Protein AF-A0A5N6T456-F1 (afdb_monomer)

pLDDT: mean 86.31, std 8.43, range [56.38, 96.56]

Mean predicted aligned error: 7.59 Å

Foldseek 3Di:
DVLLVLLVCVVVVQFAQPHPPPCPLAVLLVLLCVCVVCVVVVQQPDDPPPVQPLSPNHQPNLSSLQSCVVRVNHHDYPPCSVVSSVPHDHDDQADRDNCSPCVVVNQQSVQVVAADDPPGRDPDDLLVVLLSDDQQSQLVVDPVSGRQDDPVNSVCVVVVHDDDRD

Structure (mmCIF, N/CA/C/O backbone):
data_AF-A0A5N6T456-F1
#
_entry.id   AF-A0A5N6T456-F1
#
loop_
_atom_site.group_PDB
_atom_site.id
_atom_site.type_symbol
_atom_site.label_atom_id
_atom_site.label_alt_id
_atom_site.label_comp_id
_atom_site.label_asym_id
_atom_site.label_entity_id
_atom_site.label_seq_id
_atom_site.pdbx_PDB_ins_code
_atom_site.Cartn_x
_atom_site.Cartn_y
_atom_site.Cartn_z
_atom_site.occupancy
_atom_site.B_iso_or_equiv
_atom_site.auth_seq_id
_atom_site.auth_comp_id
_atom_site.auth_asym_id
_atom_site.auth_atom_id
_atom_site.pdbx_PDB_model_num
ATOM 1 N N . MET A 1 1 ? 2.691 2.772 -0.175 1.00 83.94 1 MET A N 1
ATOM 2 C CA . MET A 1 1 ? 3.353 1.554 0.349 1.00 83.94 1 MET A CA 1
ATOM 3 C C . MET A 1 1 ? 3.903 0.645 -0.752 1.00 83.94 1 MET A C 1
ATOM 5 O O . MET A 1 1 ? 5.105 0.432 -0.762 1.00 83.94 1 MET A O 1
ATOM 9 N N . PHE A 1 2 ? 3.089 0.112 -1.676 1.00 92.00 2 PHE A N 1
ATOM 10 C CA . PHE A 1 2 ? 3.574 -0.874 -2.662 1.00 92.00 2 PHE A CA 1
ATOM 11 C C . PHE A 1 2 ? 4.666 -0.334 -3.605 1.00 92.00 2 PHE A C 1
ATOM 13 O O . PHE A 1 2 ? 5.715 -0.951 -3.741 1.00 92.00 2 PHE A O 1
ATOM 20 N N . LEU A 1 3 ? 4.493 0.874 -4.154 1.00 92.44 3 LEU A N 1
ATOM 21 C CA . LEU A 1 3 ? 5.528 1.539 -4.964 1.00 92.44 3 LEU A CA 1
ATOM 22 C C . LEU A 1 3 ? 6.856 1.740 -4.209 1.00 92.44 3 LEU A C 1
ATOM 24 O O . LEU A 1 3 ? 7.930 1.638 -4.791 1.00 92.44 3 LEU A O 1
ATOM 28 N N . THR A 1 4 ? 6.797 1.978 -2.897 1.00 93.12 4 THR A N 1
ATOM 29 C CA . THR A 1 4 ? 7.982 2.067 -2.028 1.00 93.12 4 THR A CA 1
ATOM 30 C C . THR A 1 4 ? 8.684 0.722 -1.890 1.00 93.12 4 THR A C 1
ATOM 32 O O . THR A 1 4 ? 9.908 0.675 -1.855 1.00 93.12 4 THR A O 1
ATOM 35 N N . MET A 1 5 ? 7.928 -0.377 -1.842 1.00 94.12 5 MET A N 1
ATOM 36 C CA . MET A 1 5 ? 8.495 -1.724 -1.861 1.00 94.12 5 MET A CA 1
ATOM 37 C C . MET A 1 5 ? 9.204 -1.993 -3.197 1.00 94.12 5 MET A C 1
ATOM 39 O O . MET A 1 5 ? 10.352 -2.425 -3.177 1.00 94.12 5 MET A O 1
ATOM 43 N N . LEU A 1 6 ? 8.595 -1.634 -4.335 1.00 95.44 6 LEU A N 1
ATOM 44 C CA . LEU A 1 6 ? 9.244 -1.747 -5.651 1.00 95.44 6 LEU A CA 1
ATOM 45 C C . LEU A 1 6 ? 10.534 -0.917 -5.729 1.00 95.44 6 LEU A C 1
ATOM 47 O O . LEU A 1 6 ? 11.567 -1.444 -6.128 1.00 95.44 6 LEU A O 1
ATOM 51 N N . ALA A 1 7 ? 10.516 0.334 -5.261 1.00 94.88 7 ALA A N 1
ATOM 52 C CA . ALA A 1 7 ? 11.718 1.168 -5.173 1.00 94.88 7 ALA A CA 1
ATOM 53 C C . ALA A 1 7 ? 12.802 0.556 -4.263 1.00 94.88 7 ALA A C 1
ATOM 55 O O . ALA A 1 7 ? 14.000 0.673 -4.527 1.00 94.88 7 ALA A O 1
ATOM 56 N N . LYS A 1 8 ? 12.404 -0.138 -3.188 1.00 94.94 8 LYS A N 1
ATOM 57 C CA . LYS A 1 8 ? 13.353 -0.830 -2.313 1.00 94.94 8 LYS A CA 1
ATOM 58 C C . LYS A 1 8 ? 14.000 -2.019 -3.022 1.00 94.94 8 LYS A C 1
ATOM 60 O O . LYS A 1 8 ? 15.222 -2.144 -2.965 1.00 94.94 8 LYS A O 1
ATOM 65 N N . LEU A 1 9 ? 13.212 -2.841 -3.713 1.00 95.00 9 LEU A N 1
ATOM 66 C CA . LEU A 1 9 ? 13.730 -3.949 -4.521 1.00 95.00 9 LEU A CA 1
ATOM 67 C C . LEU A 1 9 ? 14.645 -3.446 -5.645 1.00 95.00 9 LEU A C 1
ATOM 69 O O . LEU A 1 9 ? 15.708 -4.019 -5.864 1.00 95.00 9 LEU A O 1
ATOM 73 N N . GLU A 1 10 ? 14.281 -2.340 -6.299 1.00 95.06 10 GLU A N 1
ATOM 74 C CA . GLU A 1 10 ? 15.114 -1.651 -7.293 1.00 95.06 10 GLU A CA 1
ATOM 75 C C . GLU A 1 10 ? 16.486 -1.296 -6.707 1.00 95.06 10 GLU A C 1
ATOM 77 O O . GLU A 1 10 ? 17.511 -1.643 -7.291 1.00 95.06 10 GLU A O 1
ATOM 82 N N . SER A 1 11 ? 16.518 -0.688 -5.514 1.00 94.19 11 SER A N 1
ATOM 83 C CA . SER A 1 11 ? 17.771 -0.313 -4.834 1.00 94.19 11 SER A CA 1
ATOM 84 C C . SER A 1 11 ? 18.661 -1.509 -4.478 1.00 94.19 11 SER A C 1
ATOM 86 O O . SER A 1 11 ? 19.859 -1.353 -4.260 1.00 94.19 11 SER A O 1
ATOM 88 N N . GLN A 1 12 ? 18.072 -2.702 -4.397 1.00 93.69 12 GLN A N 1
ATOM 89 C CA . GLN A 1 12 ? 18.746 -3.950 -4.055 1.00 93.69 12 GLN A CA 1
ATOM 90 C C . GLN A 1 12 ? 19.102 -4.784 -5.294 1.00 93.69 12 GLN A C 1
ATOM 92 O O . GLN A 1 12 ? 19.668 -5.863 -5.144 1.00 93.69 12 GLN A O 1
ATOM 97 N N . GLY A 1 13 ? 18.775 -4.315 -6.505 1.00 93.88 13 GLY A N 1
ATOM 98 C CA . GLY A 1 13 ? 18.969 -5.089 -7.735 1.00 93.88 13 GLY A CA 1
ATOM 99 C C . GLY A 1 13 ? 18.056 -6.316 -7.835 1.00 93.88 13 GLY A C 1
ATOM 100 O O . GLY A 1 13 ? 18.376 -7.257 -8.551 1.00 93.88 13 GLY A O 1
ATOM 101 N N . LEU A 1 14 ? 16.931 -6.318 -7.113 1.00 95.25 14 LEU A N 1
ATOM 102 C CA . LEU A 1 14 ? 15.991 -7.441 -7.025 1.00 95.25 14 LEU A CA 1
ATOM 103 C C . LEU A 1 14 ? 14.793 -7.302 -7.977 1.00 95.25 14 LEU A C 1
ATOM 105 O O . LEU A 1 14 ? 13.857 -8.096 -7.903 1.00 95.25 14 LEU A O 1
ATOM 109 N N . LEU A 1 15 ? 14.787 -6.302 -8.861 1.00 94.81 15 LEU A N 1
ATOM 110 C CA . LEU A 1 15 ? 13.805 -6.197 -9.941 1.00 94.81 15 LEU A CA 1
ATOM 111 C C . LEU A 1 15 ? 14.401 -6.741 -11.238 1.00 94.81 15 LEU A C 1
ATOM 113 O O . LEU A 1 15 ? 15.426 -6.253 -11.710 1.00 94.81 15 LEU A O 1
ATOM 117 N N . GLY A 1 16 ? 13.733 -7.727 -11.824 1.00 91.25 16 GLY A N 1
ATOM 118 C CA . GLY A 1 16 ? 14.119 -8.327 -13.094 1.00 91.25 16 GLY A CA 1
ATOM 119 C C . GLY A 1 16 ? 13.435 -9.676 -13.314 1.00 91.25 16 GLY A C 1
ATOM 120 O O . GLY A 1 16 ? 12.848 -10.218 -12.371 1.00 91.25 16 GLY A O 1
ATOM 121 N N . PRO A 1 17 ? 13.515 -10.233 -14.534 1.00 86.69 17 PRO A N 1
ATOM 122 C CA . PRO A 1 17 ? 12.943 -11.542 -14.853 1.00 86.69 17 PRO A CA 1
ATOM 123 C C . PRO A 1 17 ? 13.593 -12.679 -14.050 1.00 86.69 17 PRO A C 1
ATOM 125 O O . PRO A 1 17 ? 12.911 -13.629 -13.678 1.00 86.69 17 PRO A O 1
ATOM 128 N N . ASP A 1 18 ? 14.877 -12.536 -13.711 1.00 85.75 18 ASP A N 1
ATOM 129 C CA . ASP A 1 18 ? 15.658 -13.524 -12.954 1.00 85.75 18 ASP A CA 1
ATOM 130 C C . ASP A 1 18 ? 15.702 -13.229 -11.442 1.00 85.75 18 ASP A C 1
ATOM 132 O O . ASP A 1 18 ? 16.574 -13.721 -10.725 1.00 85.75 18 ASP A O 1
ATOM 136 N N . SER A 1 19 ? 14.788 -12.389 -10.941 1.00 89.56 19 SER A N 1
ATOM 137 C CA . SER A 1 19 ? 14.723 -12.054 -9.517 1.00 89.56 19 SER A CA 1
ATOM 138 C C . SER A 1 19 ? 14.490 -13.294 -8.649 1.00 89.56 19 SER A C 1
ATOM 140 O O . SER A 1 19 ? 13.646 -14.140 -8.947 1.00 89.56 19 SER A O 1
ATOM 142 N N . GLU A 1 20 ? 15.171 -13.366 -7.504 1.00 93.75 20 GLU A N 1
ATOM 143 C CA . GLU A 1 20 ? 14.882 -14.370 -6.471 1.00 93.75 20 GLU A CA 1
ATOM 144 C C . GLU A 1 20 ? 13.493 -14.187 -5.830 1.00 93.75 20 GLU A C 1
ATOM 146 O O . GLU A 1 20 ? 12.951 -15.115 -5.215 1.00 93.75 20 GLU A O 1
ATOM 151 N N . ILE A 1 21 ? 12.890 -13.003 -5.990 1.00 93.00 21 ILE A N 1
ATOM 152 C CA . ILE A 1 21 ? 11.551 -12.693 -5.498 1.00 93.00 21 ILE A CA 1
ATOM 153 C C . ILE A 1 21 ? 10.522 -13.371 -6.403 1.00 93.00 21 ILE A C 1
ATOM 155 O O . ILE A 1 21 ? 10.094 -12.856 -7.437 1.00 93.00 21 ILE A O 1
ATOM 159 N N . LYS A 1 22 ? 10.100 -14.562 -5.981 1.00 91.06 22 LYS A N 1
ATOM 160 C CA . LYS A 1 22 ? 9.107 -15.367 -6.694 1.00 91.06 22 LYS A CA 1
ATOM 161 C C . LYS A 1 22 ? 7.782 -14.622 -6.851 1.00 91.06 22 LYS A C 1
ATOM 163 O O . LYS A 1 22 ? 7.336 -13.920 -5.946 1.00 91.06 22 LYS A O 1
ATOM 168 N N . ASN A 1 23 ? 7.115 -14.865 -7.980 1.00 91.31 23 ASN A N 1
ATOM 169 C CA . ASN A 1 23 ? 5.779 -14.350 -8.298 1.00 91.31 23 ASN A CA 1
ATOM 170 C C . ASN A 1 23 ? 5.671 -12.814 -8.320 1.00 91.31 23 ASN A C 1
ATOM 172 O O . ASN A 1 23 ? 4.565 -12.285 -8.231 1.00 91.31 23 ASN A O 1
ATOM 176 N N . LEU A 1 24 ? 6.786 -12.089 -8.466 1.00 92.94 24 LEU A N 1
ATOM 177 C CA . LEU A 1 24 ? 6.787 -10.626 -8.474 1.00 92.94 24 LEU A CA 1
ATOM 178 C C . LEU A 1 24 ? 5.838 -10.049 -9.536 1.00 92.94 24 LEU A C 1
ATOM 180 O O . LEU A 1 24 ? 5.009 -9.204 -9.211 1.00 92.94 24 LEU A O 1
ATOM 184 N N . GLY A 1 25 ? 5.882 -10.573 -10.765 1.00 93.62 25 GLY A N 1
ATOM 185 C CA . GLY A 1 25 ? 4.975 -10.167 -11.843 1.00 93.62 25 GLY A CA 1
ATOM 186 C C . GLY A 1 25 ? 3.493 -10.406 -11.535 1.00 93.62 25 GLY A C 1
ATOM 187 O O . GLY A 1 25 ? 2.647 -9.601 -11.916 1.00 93.62 25 GLY A O 1
ATOM 188 N N . MET A 1 26 ? 3.172 -11.457 -10.773 1.00 93.50 26 MET A N 1
ATOM 189 C CA . MET A 1 26 ? 1.804 -11.720 -10.319 1.00 93.50 26 MET A CA 1
ATOM 190 C C . MET A 1 26 ? 1.361 -10.748 -9.232 1.00 93.50 26 MET A C 1
ATOM 192 O O . MET A 1 26 ? 0.263 -10.202 -9.297 1.00 93.50 26 MET A O 1
ATOM 196 N N . VAL A 1 27 ? 2.213 -10.488 -8.240 1.00 92.94 27 VAL A N 1
ATOM 197 C CA . VAL A 1 27 ? 1.904 -9.515 -7.184 1.00 92.94 27 VAL A CA 1
ATOM 198 C C . VAL A 1 27 ? 1.736 -8.115 -7.779 1.00 92.94 27 VAL A C 1
ATOM 200 O O . VAL A 1 27 ? 0.802 -7.406 -7.415 1.00 92.94 27 VAL A O 1
ATOM 203 N N . MET A 1 28 ? 2.591 -7.726 -8.728 1.00 93.81 28 MET A N 1
ATOM 204 C CA . MET A 1 28 ? 2.452 -6.465 -9.460 1.00 93.81 28 MET A CA 1
ATOM 205 C C . MET A 1 28 ? 1.130 -6.397 -10.229 1.00 93.81 28 MET A C 1
ATOM 207 O O . MET A 1 28 ? 0.445 -5.383 -10.124 1.00 93.81 28 MET A O 1
ATOM 211 N N . ALA A 1 29 ? 0.732 -7.470 -10.922 1.00 93.00 29 ALA A N 1
ATOM 212 C CA . ALA A 1 29 ? -0.554 -7.533 -11.616 1.00 93.00 29 ALA A CA 1
ATOM 213 C C . ALA A 1 29 ? -1.746 -7.359 -10.655 1.00 93.00 29 ALA A C 1
ATOM 215 O O . ALA A 1 29 ? -2.644 -6.576 -10.940 1.00 93.00 29 ALA A O 1
ATOM 216 N N . LEU A 1 30 ? -1.727 -7.994 -9.475 1.00 91.12 30 LEU A N 1
ATOM 217 C CA . LEU A 1 30 ? -2.786 -7.825 -8.468 1.00 91.12 30 LEU A CA 1
ATOM 218 C C . LEU A 1 30 ? -2.930 -6.367 -8.003 1.00 91.12 30 LEU A C 1
ATOM 220 O O . LEU A 1 30 ? -4.044 -5.859 -7.892 1.00 91.12 30 LEU A O 1
ATOM 224 N N . TYR A 1 31 ? -1.813 -5.683 -7.741 1.00 90.12 31 TYR A N 1
ATOM 225 C CA . TYR A 1 31 ? -1.841 -4.270 -7.352 1.00 90.12 31 TYR A CA 1
ATOM 226 C C . TYR A 1 31 ? -2.189 -3.329 -8.511 1.00 90.12 31 TYR A C 1
ATOM 228 O O . TYR A 1 31 ? -2.696 -2.244 -8.248 1.00 90.12 31 TYR A O 1
ATOM 236 N N . LEU A 1 32 ? -1.921 -3.724 -9.758 1.00 89.88 32 LEU A N 1
ATOM 237 C CA . LEU A 1 32 ? -2.308 -2.978 -10.956 1.00 89.88 32 LEU A CA 1
ATOM 238 C C . LEU A 1 32 ? -3.815 -3.082 -11.220 1.00 89.88 32 LEU A C 1
ATOM 240 O O . LEU A 1 32 ? -4.429 -2.081 -11.570 1.00 89.88 32 LEU A O 1
ATOM 244 N N . CYS A 1 33 ? -4.417 -4.255 -11.005 1.00 87.56 33 CYS A N 1
ATOM 245 C CA . CYS A 1 33 ? -5.859 -4.452 -11.165 1.00 87.56 33 CYS A CA 1
ATOM 246 C C . CYS A 1 33 ? -6.668 -3.839 -10.009 1.00 87.56 33 CYS A C 1
ATOM 248 O O . CYS A 1 33 ? -7.770 -3.360 -10.226 1.00 87.56 33 CYS A O 1
ATOM 250 N N . ALA A 1 34 ? -6.140 -3.792 -8.780 1.00 83.56 34 ALA A N 1
ATOM 251 C CA . ALA A 1 34 ? -6.897 -3.290 -7.626 1.00 83.56 34 ALA A CA 1
ATOM 252 C C . ALA A 1 34 ? -7.509 -1.874 -7.813 1.00 83.56 34 ALA A C 1
ATOM 254 O O . ALA A 1 34 ? -8.669 -1.687 -7.435 1.00 83.56 34 ALA A O 1
ATOM 255 N N . PRO A 1 35 ? -6.801 -0.886 -8.405 1.00 80.00 35 PRO A N 1
ATOM 256 C CA . PRO A 1 35 ? -7.353 0.414 -8.778 1.00 80.00 35 PRO A CA 1
ATOM 257 C C . PRO A 1 35 ? -8.653 0.386 -9.584 1.00 80.00 35 PRO A C 1
ATOM 259 O O . PRO A 1 35 ? -9.487 1.261 -9.355 1.00 80.00 35 PRO A O 1
ATOM 262 N N . SER A 1 36 ? -8.872 -0.571 -10.495 1.00 75.06 36 SER A N 1
ATOM 263 C CA . SER A 1 36 ? -10.089 -0.578 -11.324 1.00 75.06 36 SER A CA 1
ATOM 264 C C . SER A 1 36 ? -11.354 -0.724 -10.488 1.00 75.06 36 SER A C 1
ATOM 266 O O . SER A 1 36 ? -12.333 -0.016 -10.721 1.00 75.06 36 SER A O 1
ATOM 268 N N . ASP A 1 37 ? -11.304 -1.579 -9.468 1.00 76.44 37 ASP A N 1
ATOM 269 C CA . ASP A 1 37 ? -12.445 -1.839 -8.593 1.00 76.44 37 ASP A CA 1
ATOM 270 C 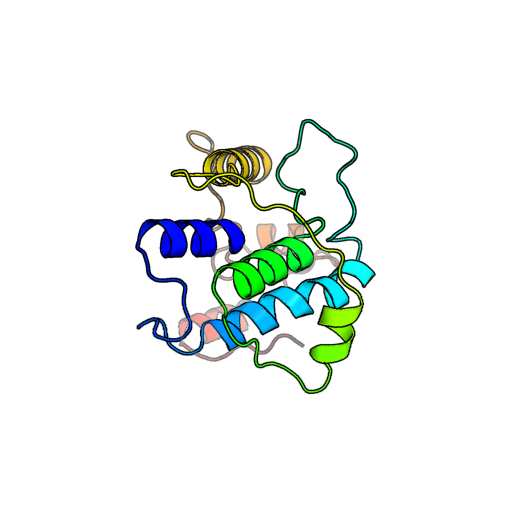C . ASP A 1 37 ? -12.656 -0.687 -7.610 1.00 76.44 37 ASP A C 1
ATOM 272 O O . ASP A 1 37 ? -13.784 -0.267 -7.357 1.00 76.44 37 ASP A O 1
ATOM 276 N N . ILE A 1 38 ? -11.569 -0.135 -7.064 1.00 78.81 38 ILE A N 1
ATOM 277 C CA . ILE A 1 38 ? -11.653 0.914 -6.039 1.00 78.81 38 ILE A CA 1
ATOM 278 C C . ILE A 1 38 ? -11.913 2.312 -6.624 1.00 78.81 38 ILE A C 1
ATOM 280 O O . ILE A 1 38 ? -12.445 3.171 -5.915 1.00 78.81 38 ILE A O 1
ATOM 284 N N . ARG A 1 39 ? -11.606 2.545 -7.912 1.00 79.94 39 ARG A N 1
ATOM 285 C CA . ARG A 1 39 ? -11.980 3.773 -8.645 1.00 79.94 39 ARG A CA 1
ATOM 286 C C . ARG A 1 39 ? -13.494 3.980 -8.633 1.00 79.94 39 ARG A C 1
ATOM 288 O O . ARG A 1 39 ? -13.9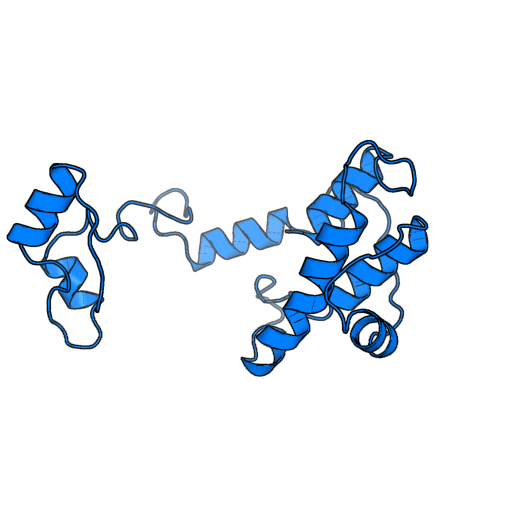31 5.105 -8.423 1.00 79.94 39 ARG A O 1
ATOM 295 N N . ALA A 1 40 ? -14.288 2.912 -8.750 1.00 79.06 40 ALA A N 1
ATOM 296 C CA . ALA A 1 40 ? -15.751 2.989 -8.682 1.00 79.06 40 ALA A CA 1
ATOM 297 C C . ALA A 1 40 ? -16.282 3.523 -7.334 1.00 79.06 40 ALA A C 1
ATOM 299 O O . ALA A 1 40 ? -17.415 3.992 -7.261 1.00 79.06 40 ALA A O 1
ATOM 300 N N . TYR A 1 41 ? -15.463 3.481 -6.278 1.00 77.56 41 TYR A N 1
ATOM 301 C CA . TYR A 1 41 ? -15.789 3.995 -4.945 1.00 77.56 41 TYR A CA 1
ATOM 302 C C . TYR A 1 41 ? -15.153 5.366 -4.649 1.00 77.56 41 TYR A C 1
ATOM 304 O O . TYR A 1 41 ? -15.163 5.802 -3.499 1.00 77.56 41 TYR A O 1
ATOM 312 N N . GLY A 1 42 ? -14.556 6.031 -5.647 1.00 75.25 42 GLY A N 1
ATOM 313 C CA . GLY A 1 42 ? -13.910 7.341 -5.491 1.00 75.25 42 GLY A CA 1
ATOM 314 C C . GLY A 1 42 ? -12.568 7.315 -4.743 1.00 75.25 42 GLY A C 1
ATOM 315 O O . GLY A 1 42 ? -12.010 8.359 -4.426 1.00 75.25 42 GLY A O 1
ATOM 316 N N . ILE A 1 43 ? -12.009 6.133 -4.451 1.00 73.25 43 ILE A N 1
ATOM 317 C CA . ILE A 1 43 ? -10.791 5.986 -3.623 1.00 73.25 43 ILE A CA 1
ATOM 318 C C . ILE A 1 43 ? -9.520 6.430 -4.372 1.00 73.25 43 ILE A C 1
ATOM 320 O O . ILE A 1 43 ? -8.538 6.843 -3.758 1.00 73.25 43 ILE A O 1
ATOM 324 N N . CYS A 1 44 ? -9.534 6.336 -5.701 1.00 72.69 44 CYS A N 1
ATOM 325 C CA . CYS A 1 44 ? -8.425 6.725 -6.576 1.00 72.69 44 CYS A CA 1
ATOM 326 C C . CYS A 1 44 ? -8.565 8.141 -7.149 1.00 72.69 44 CYS A C 1
ATOM 328 O O . CYS A 1 44 ? -7.748 8.531 -7.987 1.00 72.69 44 CYS A O 1
ATOM 330 N N . GLU A 1 45 ? -9.599 8.883 -6.752 1.00 72.62 45 GLU A N 1
ATOM 331 C CA . GLU A 1 45 ? -9.773 10.267 -7.181 1.00 72.62 45 GLU A CA 1
ATOM 332 C C . GLU A 1 45 ? -8.660 11.145 -6.595 1.00 72.62 45 GLU A C 1
ATOM 334 O O . GLU A 1 45 ? -8.094 10.866 -5.534 1.00 72.62 45 GLU A O 1
ATOM 339 N N . GLY A 1 46 ? -8.285 12.185 -7.341 1.00 64.62 46 GLY A N 1
ATOM 340 C CA . GLY A 1 46 ? -7.270 13.131 -6.896 1.00 64.62 46 GLY A CA 1
ATOM 341 C C . GLY A 1 46 ? -7.677 13.801 -5.586 1.00 64.62 46 GLY A C 1
ATOM 342 O O . GLY A 1 46 ? -8.856 13.988 -5.302 1.00 64.62 46 GLY A O 1
ATOM 343 N N . ASN A 1 47 ? -6.688 14.183 -4.783 1.00 68.06 47 ASN A N 1
ATOM 344 C CA . ASN A 1 47 ? -6.949 14.969 -3.590 1.00 68.06 47 ASN A CA 1
ATOM 345 C C . ASN A 1 47 ? -6.849 16.464 -3.897 1.00 68.06 47 ASN A C 1
ATOM 347 O O . ASN A 1 47 ? -5.753 16.964 -4.170 1.00 68.06 47 ASN A O 1
ATOM 351 N N . ASP A 1 48 ? -7.968 17.178 -3.790 1.00 69.62 48 ASP A N 1
ATOM 352 C CA . ASP A 1 48 ? -7.999 18.638 -3.920 1.00 69.62 48 ASP A CA 1
ATOM 353 C C . ASP A 1 48 ? -7.225 19.338 -2.789 1.00 69.62 48 ASP A C 1
ATOM 355 O O . ASP A 1 48 ? -6.674 20.430 -2.975 1.00 69.62 48 ASP A O 1
ATOM 359 N N . ASP A 1 49 ? -7.109 18.695 -1.621 1.00 73.50 49 ASP A N 1
ATOM 360 C CA . ASP A 1 49 ? -6.259 19.165 -0.534 1.00 73.50 49 ASP A CA 1
ATOM 361 C C . ASP A 1 49 ? -4.789 18.824 -0.810 1.00 73.50 49 ASP A C 1
ATOM 363 O O . ASP A 1 49 ? -4.254 17.795 -0.388 1.00 73.50 49 ASP A O 1
ATOM 367 N N . LYS A 1 50 ? -4.102 19.766 -1.463 1.00 70.19 50 LYS A N 1
ATOM 368 C CA . LYS A 1 50 ? -2.658 19.708 -1.746 1.00 70.19 50 LYS A CA 1
ATOM 369 C C . LYS A 1 50 ? -1.777 19.611 -0.495 1.00 70.19 50 LYS A C 1
ATOM 371 O O . LYS A 1 50 ? -0.582 19.353 -0.619 1.00 70.19 50 LYS A O 1
ATOM 376 N N . THR A 1 51 ? -2.322 19.844 0.700 1.00 72.75 51 THR A N 1
ATOM 377 C CA . THR A 1 51 ? -1.590 19.677 1.962 1.00 72.75 51 THR A CA 1
ATOM 378 C C . THR A 1 51 ? -1.698 18.258 2.517 1.00 72.75 51 THR A C 1
ATOM 380 O O . THR A 1 51 ? -0.899 17.885 3.381 1.00 72.75 51 THR A O 1
ATOM 383 N N . ASN A 1 52 ? -2.629 17.444 2.010 1.00 73.31 52 ASN A N 1
ATOM 384 C CA . ASN A 1 52 ? -2.860 16.072 2.435 1.00 73.31 52 ASN A CA 1
ATOM 385 C C . ASN A 1 52 ? -2.308 15.051 1.426 1.00 73.31 52 ASN A C 1
ATOM 387 O O . ASN A 1 52 ? -2.948 14.654 0.456 1.00 73.31 52 ASN A O 1
ATOM 391 N N . ASN A 1 53 ? -1.109 14.545 1.710 1.00 70.25 53 ASN A N 1
ATOM 392 C CA . ASN A 1 53 ? -0.438 13.573 0.847 1.00 70.25 53 ASN A CA 1
ATOM 393 C C . ASN A 1 53 ? -0.942 12.131 1.044 1.00 70.25 53 ASN A C 1
ATOM 395 O O . ASN A 1 53 ? -0.489 11.225 0.349 1.00 70.25 53 ASN A O 1
ATOM 399 N N . VAL A 1 54 ? -1.861 11.889 1.987 1.00 69.31 54 VAL A N 1
ATOM 400 C CA . VAL A 1 54 ? -2.380 10.544 2.302 1.00 69.31 54 VAL A CA 1
ATOM 401 C C . VAL A 1 54 ? -3.255 9.994 1.176 1.00 69.31 54 VAL A C 1
ATOM 403 O O . VAL A 1 54 ? -3.251 8.791 0.937 1.00 69.31 54 VAL A O 1
ATOM 406 N N . ALA A 1 55 ? -3.954 10.861 0.446 1.00 60.97 55 ALA A N 1
ATOM 407 C CA . ALA A 1 55 ? -4.868 10.470 -0.627 1.00 60.97 55 ALA A CA 1
ATOM 408 C C . ALA A 1 55 ? -4.190 10.339 -2.010 1.00 60.97 55 ALA A C 1
ATOM 410 O O . ALA A 1 55 ? -4.858 10.168 -3.023 1.00 60.97 55 ALA A O 1
ATOM 411 N N . ALA A 1 56 ? -2.855 10.373 -2.084 1.00 64.94 56 ALA A N 1
ATOM 412 C CA . ALA A 1 56 ? -2.109 10.305 -3.344 1.00 64.94 56 ALA A CA 1
ATOM 413 C C . ALA A 1 56 ? -2.000 8.876 -3.934 1.00 64.94 56 ALA A C 1
ATOM 415 O O . ALA A 1 56 ? -0.921 8.452 -4.351 1.00 64.94 56 ALA A O 1
ATOM 416 N N . PHE A 1 57 ? -3.096 8.110 -3.943 1.00 66.62 57 PHE A N 1
ATOM 417 C CA . PHE A 1 57 ? -3.153 6.787 -4.584 1.00 66.62 57 PHE A CA 1
ATOM 418 C C . PHE A 1 57 ? -3.494 6.859 -6.081 1.00 66.62 57 PHE A C 1
ATOM 420 O O . PHE A 1 57 ? -3.474 5.830 -6.766 1.00 66.62 57 PHE A O 1
ATOM 427 N N . TYR A 1 58 ? -3.774 8.069 -6.585 1.00 71.31 58 TYR A N 1
ATOM 428 C CA . TYR A 1 58 ? -3.957 8.331 -8.007 1.00 71.31 58 TYR A CA 1
ATOM 429 C C . TYR A 1 58 ? -2.780 7.747 -8.804 1.00 71.31 58 TYR A C 1
ATOM 431 O O . TYR A 1 58 ? -1.634 7.742 -8.336 1.00 71.31 58 TYR A O 1
ATOM 439 N N . ASN A 1 59 ? -3.118 7.174 -9.959 1.00 83.31 59 ASN A N 1
ATOM 440 C CA . ASN A 1 59 ? -2.227 6.552 -10.936 1.00 83.31 59 ASN A CA 1
ATOM 441 C C . ASN A 1 59 ? -1.124 5.610 -10.412 1.00 83.31 59 ASN A C 1
ATOM 443 O O . ASN A 1 59 ? -0.004 5.556 -10.930 1.00 83.31 59 ASN A O 1
ATOM 447 N N . SER A 1 60 ? -1.404 4.882 -9.334 1.00 87.56 60 SER A N 1
ATOM 448 C CA . SER A 1 60 ? -0.487 3.866 -8.810 1.00 87.56 60 SER A CA 1
ATOM 449 C C . SER A 1 60 ? -0.300 2.684 -9.772 1.00 87.56 60 SER A C 1
ATOM 451 O O . SER A 1 60 ? 0.813 2.177 -9.888 1.00 87.56 60 SER A O 1
ATOM 453 N N . ASP A 1 61 ? -1.352 2.307 -10.492 1.00 89.94 61 ASP A N 1
ATOM 454 C CA . ASP A 1 61 ? -1.392 1.337 -11.594 1.00 89.94 61 ASP A CA 1
ATOM 455 C C . ASP A 1 61 ? -0.411 1.684 -12.726 1.00 89.94 61 ASP A C 1
ATOM 457 O O . ASP A 1 61 ? 0.448 0.864 -13.063 1.00 89.94 61 ASP A O 1
ATOM 461 N N . GLU A 1 62 ? -0.454 2.914 -13.245 1.00 92.06 62 GLU A N 1
ATOM 462 C CA . GLU A 1 62 ? 0.465 3.398 -14.294 1.00 92.06 62 GLU A CA 1
ATOM 463 C C . GLU A 1 62 ? 1.935 3.273 -13.852 1.00 92.06 62 GLU A C 1
ATOM 465 O O . GLU A 1 62 ? 2.802 2.811 -14.598 1.00 92.06 62 GLU A O 1
ATOM 47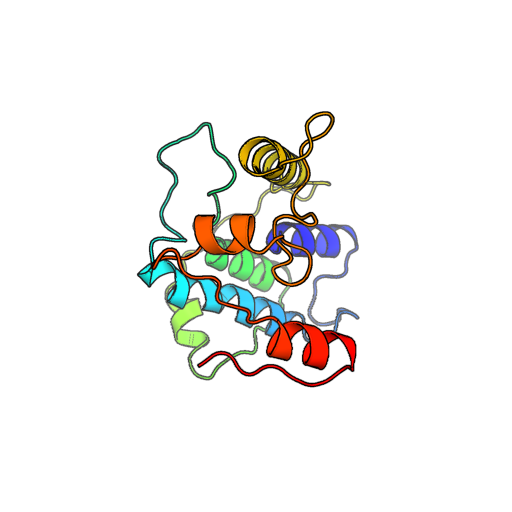0 N N . LYS A 1 63 ? 2.228 3.623 -12.593 1.00 93.38 63 LYS A N 1
ATOM 471 C CA . LYS A 1 63 ? 3.583 3.548 -12.019 1.00 93.38 63 LYS A CA 1
ATOM 472 C C . LYS A 1 63 ? 4.051 2.103 -11.826 1.00 93.38 63 LYS A C 1
ATOM 474 O O . LYS A 1 63 ? 5.229 1.810 -12.030 1.00 93.38 63 LYS A O 1
ATOM 479 N N . ILE A 1 64 ? 3.157 1.188 -11.444 1.00 94.75 64 ILE A N 1
ATOM 480 C CA . ILE A 1 64 ? 3.473 -0.248 -11.355 1.00 94.75 64 ILE A CA 1
ATOM 481 C C . ILE A 1 64 ? 3.803 -0.794 -12.746 1.00 94.75 64 ILE A C 1
ATOM 483 O O . ILE A 1 64 ? 4.808 -1.493 -12.904 1.00 94.75 64 ILE A O 1
ATOM 487 N N . LEU A 1 65 ? 3.010 -0.429 -13.759 1.00 95.19 65 LEU A N 1
ATOM 488 C CA . LEU A 1 65 ? 3.265 -0.803 -15.148 1.00 95.19 65 LEU A CA 1
ATOM 489 C C . LEU A 1 65 ? 4.614 -0.261 -15.642 1.00 95.19 65 LEU A C 1
ATOM 491 O O . LEU A 1 65 ? 5.371 -0.989 -16.287 1.00 95.19 65 LEU A O 1
ATOM 495 N N . ALA A 1 66 ? 4.954 0.984 -15.300 1.00 96.19 66 ALA A N 1
ATOM 496 C CA . ALA A 1 66 ? 6.245 1.577 -15.636 1.00 96.19 66 ALA A CA 1
ATOM 497 C C . ALA A 1 66 ? 7.423 0.807 -15.007 1.00 96.19 66 ALA A C 1
ATOM 499 O O . ALA A 1 66 ? 8.421 0.560 -15.688 1.00 96.19 66 ALA A O 1
ATOM 500 N N . TYR A 1 67 ? 7.300 0.345 -13.755 1.00 96.56 67 TYR A N 1
ATOM 501 C CA . TYR A 1 67 ? 8.300 -0.539 -13.136 1.00 96.56 67 TYR A CA 1
ATOM 502 C C . TYR A 1 67 ? 8.423 -1.877 -13.873 1.00 96.56 67 TYR A C 1
ATOM 504 O O . TYR A 1 67 ? 9.542 -2.318 -14.138 1.00 96.56 67 TYR A O 1
ATOM 512 N N . ALA A 1 68 ? 7.300 -2.507 -14.233 1.00 95.69 68 ALA A N 1
ATOM 513 C CA . ALA A 1 68 ? 7.311 -3.787 -14.941 1.00 95.69 68 ALA A CA 1
ATOM 514 C C . ALA A 1 68 ? 8.025 -3.671 -16.295 1.00 95.69 68 ALA A C 1
ATOM 516 O O . ALA A 1 68 ? 8.923 -4.459 -16.592 1.00 95.69 68 ALA A O 1
ATOM 517 N N . LYS A 1 69 ? 7.694 -2.628 -17.068 1.00 95.81 69 LYS A N 1
ATOM 518 C CA . LYS A 1 69 ? 8.328 -2.324 -18.359 1.00 95.81 69 LYS A CA 1
ATOM 519 C C . LYS A 1 69 ? 9.822 -2.036 -18.207 1.00 95.81 69 LYS A C 1
ATOM 521 O O . LYS A 1 69 ? 10.626 -2.621 -18.927 1.00 95.81 69 LYS A O 1
ATOM 526 N N . LYS A 1 70 ? 10.206 -1.181 -17.251 1.00 96.12 70 LYS A N 1
ATOM 527 C CA . LYS A 1 70 ? 11.609 -0.790 -17.014 1.00 96.12 70 LYS A CA 1
ATOM 528 C C . LYS A 1 70 ? 12.516 -1.989 -16.722 1.00 96.12 70 LYS A C 1
ATOM 530 O O . LYS A 1 70 ? 13.665 -1.993 -17.153 1.00 96.12 70 LYS A O 1
ATOM 535 N N . TYR A 1 71 ? 12.004 -2.984 -16.001 1.00 95.81 71 TYR A N 1
ATOM 536 C CA . TYR A 1 71 ? 12.773 -4.151 -15.557 1.00 95.81 71 TYR A CA 1
ATOM 537 C C . TYR A 1 71 ? 12.454 -5.437 -16.323 1.00 95.81 71 TYR A C 1
ATOM 539 O O . TYR A 1 71 ? 12.903 -6.505 -15.914 1.00 95.81 71 TYR A O 1
ATOM 547 N N . ASN A 1 72 ? 11.707 -5.346 -17.428 1.00 95.62 72 ASN A N 1
ATOM 548 C CA . ASN A 1 72 ? 11.288 -6.491 -18.239 1.00 95.62 72 ASN A CA 1
ATOM 549 C C . ASN A 1 72 ? 10.651 -7.620 -17.400 1.00 95.62 72 ASN A C 1
ATOM 551 O O . ASN A 1 72 ? 10.975 -8.798 -17.550 1.00 95.62 72 ASN A O 1
ATOM 555 N N . ILE A 1 73 ? 9.780 -7.242 -16.462 1.00 94.94 73 ILE A N 1
ATOM 556 C CA . ILE A 1 73 ? 9.050 -8.180 -15.608 1.00 94.94 73 ILE A CA 1
ATOM 557 C C . ILE A 1 73 ? 7.749 -8.545 -16.318 1.00 94.94 73 ILE A C 1
ATOM 559 O O . ILE A 1 73 ? 6.901 -7.686 -16.558 1.00 94.94 73 ILE A O 1
ATOM 563 N N . GLU A 1 74 ? 7.578 -9.828 -16.618 1.00 93.69 74 GLU A N 1
ATOM 564 C CA . GLU A 1 74 ? 6.336 -10.350 -17.183 1.00 93.69 74 GLU A CA 1
ATOM 565 C C . GLU A 1 74 ? 5.209 -10.284 -16.140 1.00 93.69 74 GLU A C 1
ATOM 567 O O . GLU A 1 74 ? 5.284 -10.917 -15.082 1.00 93.69 74 GLU A O 1
ATOM 572 N N . LEU A 1 75 ? 4.157 -9.516 -16.429 1.00 93.12 75 LEU A N 1
ATOM 573 C CA . LEU A 1 75 ? 2.957 -9.469 -15.598 1.00 93.12 75 LEU A CA 1
ATOM 574 C C . LEU A 1 75 ? 2.083 -10.692 -15.894 1.00 93.12 75 LEU A C 1
ATOM 576 O O . LEU A 1 75 ? 1.787 -10.985 -17.048 1.00 93.12 75 LEU A O 1
ATOM 580 N N . ARG A 1 76 ? 1.655 -11.401 -14.846 1.00 89.69 76 ARG A N 1
ATOM 581 C CA . ARG A 1 76 ? 0.774 -12.577 -14.956 1.00 89.69 76 ARG A CA 1
ATOM 582 C C . ARG A 1 76 ? -0.352 -12.459 -13.942 1.00 89.69 76 ARG A C 1
ATOM 584 O O . ARG A 1 76 ? -0.081 -12.446 -12.748 1.00 89.69 76 ARG A O 1
ATOM 591 N N . GLY A 1 77 ? -1.600 -12.372 -14.383 1.00 79.62 77 GLY A N 1
ATOM 592 C CA . GLY A 1 77 ? -2.708 -11.997 -13.503 1.00 79.62 77 GLY A CA 1
ATOM 593 C C . GLY A 1 77 ? -4.050 -12.613 -13.893 1.00 79.62 77 GLY A C 1
ATOM 594 O O . GLY A 1 77 ? -4.071 -13.598 -14.631 1.00 79.62 77 GLY A O 1
ATOM 595 N N . PRO A 1 78 ? -5.159 -12.064 -13.363 1.00 73.38 78 PRO A N 1
ATOM 596 C CA . PRO A 1 78 ? -6.521 -12.454 -13.732 1.00 73.38 78 PRO A CA 1
ATOM 597 C C . PRO A 1 78 ? -6.756 -12.405 -15.252 1.00 73.38 78 PRO A C 1
ATOM 599 O O . PRO A 1 78 ? -5.985 -11.793 -15.990 1.00 73.38 78 PRO A O 1
ATOM 602 N N . CYS A 1 79 ? -7.811 -13.078 -15.722 1.00 65.44 79 CYS A N 1
ATOM 603 C CA . CYS A 1 79 ? -8.063 -13.343 -17.146 1.00 65.44 79 CYS A CA 1
ATOM 604 C C . CYS A 1 79 ? -8.251 -12.100 -18.040 1.00 65.44 79 CYS A C 1
ATOM 606 O O . CYS A 1 79 ? -8.281 -12.244 -19.258 1.00 65.44 79 CYS A O 1
ATOM 608 N N . ASP A 1 80 ? -8.353 -10.907 -17.464 1.00 82.56 80 ASP A N 1
ATOM 609 C CA . ASP A 1 80 ? -8.586 -9.615 -18.111 1.00 82.56 80 ASP A CA 1
ATOM 610 C C . ASP A 1 80 ? -7.409 -8.625 -17.978 1.00 82.56 80 ASP A C 1
ATOM 612 O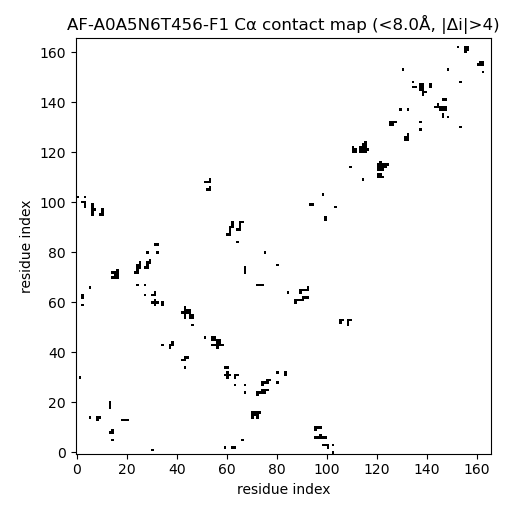 O . ASP A 1 80 ? -7.539 -7.460 -18.358 1.00 82.56 80 ASP A O 1
ATOM 616 N N . LEU A 1 81 ? -6.238 -9.080 -17.508 1.00 87.44 81 LEU A N 1
ATOM 617 C CA . LEU A 1 81 ? -5.040 -8.248 -17.308 1.00 87.44 81 LEU A CA 1
ATOM 618 C C . LEU A 1 81 ? -4.661 -7.392 -18.530 1.00 87.44 81 LEU A C 1
ATOM 620 O O . LEU A 1 81 ? -4.333 -6.218 -18.363 1.00 87.44 81 LEU A O 1
ATOM 624 N N . ASP A 1 82 ? -4.715 -7.957 -19.737 1.00 88.56 82 ASP A N 1
ATOM 625 C CA . ASP A 1 82 ? -4.318 -7.252 -20.964 1.00 88.56 82 ASP A CA 1
ATOM 626 C C . ASP A 1 82 ? -5.151 -5.983 -21.179 1.00 88.56 82 ASP A C 1
ATOM 628 O O . ASP A 1 82 ? -4.604 -4.918 -21.463 1.00 88.56 82 ASP A O 1
ATOM 632 N N . SER A 1 83 ? -6.461 -6.062 -20.924 1.00 86.81 83 SER A N 1
ATOM 633 C CA . SER A 1 83 ? -7.365 -4.916 -21.056 1.00 86.81 83 SER A CA 1
ATOM 634 C C . SER A 1 83 ? -7.033 -3.789 -20.074 1.00 86.81 83 SER A C 1
ATOM 636 O O . SER A 1 83 ? -7.112 -2.613 -20.428 1.00 86.81 83 SER A O 1
ATOM 638 N N . TYR A 1 84 ? -6.591 -4.131 -18.858 1.00 85.31 84 TYR A N 1
ATOM 639 C CA . TYR A 1 84 ? -6.139 -3.140 -17.886 1.00 85.31 84 TYR A CA 1
ATOM 640 C C . TYR A 1 84 ? -4.833 -2.488 -18.322 1.00 85.31 84 TYR A C 1
ATOM 642 O O . TYR A 1 84 ? -4.698 -1.275 -18.226 1.00 85.31 84 TYR A O 1
ATOM 650 N N . VAL A 1 85 ? -3.875 -3.272 -18.816 1.00 89.12 85 VAL A N 1
ATOM 651 C CA . VAL A 1 85 ? -2.575 -2.751 -19.258 1.00 89.12 85 VAL A CA 1
ATOM 652 C C . VAL A 1 85 ? -2.723 -1.819 -20.461 1.00 89.12 85 VAL A C 1
ATOM 654 O O . VAL A 1 85 ? -2.049 -0.790 -20.509 1.00 89.12 85 VAL A O 1
ATOM 657 N N . GLU A 1 86 ? -3.598 -2.152 -21.411 1.00 89.06 86 GLU A N 1
ATOM 658 C CA . GLU A 1 86 ? -3.875 -1.329 -22.595 1.00 89.06 86 GLU A CA 1
ATOM 659 C C . GLU A 1 86 ? -4.540 0.011 -22.256 1.00 89.06 86 GLU A C 1
ATOM 661 O O . GLU A 1 86 ? -4.317 0.997 -22.957 1.00 89.06 86 GLU A O 1
ATOM 666 N N . ALA A 1 87 ? -5.327 0.067 -21.179 1.00 87.00 87 ALA A N 1
ATOM 667 C CA . ALA A 1 87 ? -6.025 1.276 -20.748 1.00 87.00 87 ALA A CA 1
ATOM 668 C C . ALA A 1 87 ? -5.140 2.275 -19.977 1.00 87.00 87 ALA A C 1
ATOM 670 O O . ALA A 1 87 ? -5.595 3.381 -19.685 1.00 87.00 87 ALA A O 1
ATOM 671 N N . LEU A 1 88 ? -3.911 1.894 -19.608 1.00 87.81 88 LEU A N 1
ATOM 672 C CA . LEU A 1 88 ? -3.027 2.708 -18.773 1.00 87.81 88 LEU A CA 1
ATOM 673 C C . LEU A 1 88 ? -2.041 3.534 -19.599 1.00 87.81 88 LEU A C 1
ATOM 675 O O . LEU A 1 88 ? -1.362 3.030 -20.499 1.00 87.81 88 LEU A O 1
ATOM 679 N N . ASP A 1 89 ? -1.885 4.793 -19.200 1.00 88.50 89 ASP A N 1
ATOM 680 C CA . ASP A 1 89 ? -0.892 5.690 -19.773 1.00 88.50 89 ASP A CA 1
ATOM 681 C C . ASP A 1 89 ? 0.539 5.300 -19.375 1.00 88.50 89 ASP A C 1
ATOM 683 O O . ASP A 1 89 ? 0.814 4.672 -18.345 1.00 88.50 89 ASP A O 1
ATOM 687 N N . GLN A 1 90 ? 1.495 5.695 -20.217 1.00 88.62 90 GLN A N 1
ATOM 688 C CA . GLN A 1 90 ? 2.909 5.588 -19.876 1.00 88.62 90 GLN A CA 1
ATOM 689 C C . GLN A 1 90 ? 3.324 6.763 -18.998 1.00 88.62 90 GLN A C 1
ATOM 691 O O . GLN A 1 90 ? 3.125 7.920 -19.361 1.00 88.62 90 GLN A O 1
ATOM 696 N N . VAL A 1 91 ? 3.967 6.457 -17.873 1.00 92.62 91 VAL A N 1
ATOM 697 C CA . VAL A 1 91 ? 4.464 7.461 -16.930 1.00 92.62 91 VAL A CA 1
ATOM 698 C C . VAL A 1 91 ? 5.948 7.287 -16.662 1.00 92.62 91 VAL A C 1
ATOM 700 O O . VAL A 1 91 ? 6.480 6.175 -16.663 1.00 92.62 91 VAL A O 1
ATOM 703 N N . GLU A 1 92 ? 6.616 8.404 -16.392 1.00 92.88 92 GLU A N 1
ATOM 704 C CA . GLU A 1 92 ? 8.001 8.392 -15.943 1.00 92.88 92 GLU A CA 1
ATOM 705 C C . GLU A 1 92 ? 8.087 8.033 -14.458 1.00 92.88 92 GLU A C 1
ATOM 707 O O . GLU A 1 92 ? 7.329 8.525 -13.616 1.00 92.88 92 GLU A O 1
ATOM 712 N N . LEU A 1 93 ? 9.051 7.175 -14.128 1.00 92.56 93 LEU A N 1
ATOM 713 C CA . LEU A 1 93 ? 9.386 6.882 -12.743 1.00 92.56 93 LEU A CA 1
ATOM 714 C C . LEU A 1 93 ? 10.325 7.960 -12.19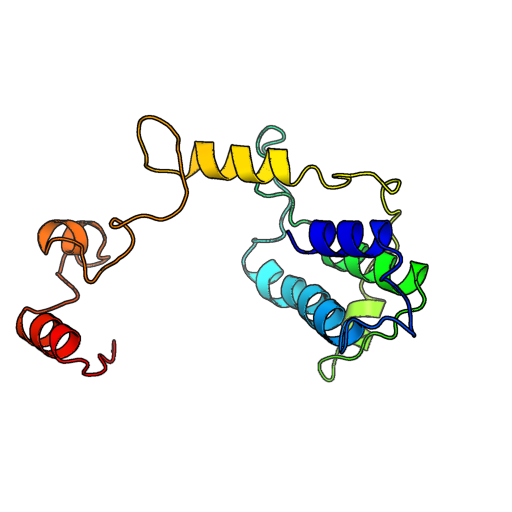2 1.00 92.56 93 LEU A C 1
ATOM 716 O O . LEU A 1 93 ? 11.230 8.407 -12.900 1.00 92.56 93 LEU A O 1
ATOM 720 N N . PRO A 1 94 ? 10.178 8.344 -10.913 1.00 91.44 94 PRO A N 1
ATOM 721 C CA . PRO A 1 94 ? 11.160 9.190 -10.256 1.00 91.44 94 PRO A CA 1
ATOM 722 C C . PRO A 1 94 ? 12.545 8.514 -10.248 1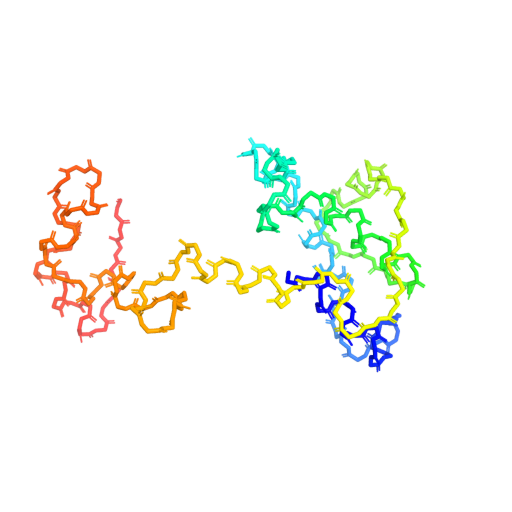.00 91.44 94 PRO A C 1
ATOM 724 O O . PRO A 1 94 ? 12.639 7.283 -10.286 1.00 91.44 94 PRO A O 1
ATOM 727 N N . PRO A 1 95 ? 13.634 9.293 -10.137 1.00 89.75 95 PRO A N 1
ATOM 728 C CA . PRO A 1 95 ? 14.970 8.737 -9.975 1.00 89.75 95 PRO A CA 1
ATOM 729 C C . PRO A 1 95 ? 15.055 7.808 -8.760 1.00 89.75 95 PRO A C 1
ATOM 731 O O . PRO A 1 95 ? 14.481 8.097 -7.705 1.00 89.75 95 PRO A O 1
ATOM 734 N N . ALA A 1 96 ? 15.823 6.727 -8.897 1.00 87.75 96 ALA A N 1
ATOM 735 C CA . ALA A 1 96 ? 16.081 5.797 -7.806 1.00 87.75 96 ALA A CA 1
ATOM 736 C C . ALA A 1 96 ? 16.802 6.519 -6.650 1.00 87.75 96 ALA A C 1
ATOM 738 O O . ALA A 1 96 ? 17.885 7.078 -6.823 1.00 87.75 96 ALA A O 1
ATOM 739 N N . LYS A 1 97 ? 16.174 6.525 -5.472 1.00 88.69 97 LYS A N 1
ATOM 740 C CA . LYS A 1 97 ? 16.690 7.065 -4.201 1.00 88.69 97 LYS A CA 1
ATOM 741 C C . LYS A 1 97 ? 16.034 6.320 -3.032 1.00 88.69 97 LYS A C 1
ATOM 743 O O . LYS A 1 97 ? 15.167 5.488 -3.269 1.00 88.69 97 LYS A O 1
ATOM 748 N N . ASP A 1 98 ? 16.401 6.631 -1.788 1.00 86.94 98 ASP A N 1
ATOM 749 C CA . ASP A 1 98 ? 15.924 5.888 -0.605 1.00 86.94 98 ASP A CA 1
ATOM 750 C C . ASP A 1 98 ? 14.396 5.930 -0.391 1.00 86.94 98 ASP A C 1
ATOM 752 O O . ASP A 1 98 ? 13.803 4.943 0.040 1.00 86.94 98 ASP A O 1
ATOM 756 N N . ASP A 1 99 ? 13.744 7.056 -0.701 1.00 89.94 99 ASP A N 1
ATOM 757 C CA . ASP A 1 99 ? 12.283 7.211 -0.615 1.00 89.94 99 ASP A CA 1
ATOM 758 C C . ASP A 1 99 ? 11.761 8.077 -1.780 1.00 89.94 99 ASP A C 1
ATOM 760 O O . ASP A 1 99 ? 11.487 9.272 -1.614 1.00 89.94 99 ASP A O 1
ATOM 764 N N . PRO A 1 100 ? 11.662 7.522 -3.004 1.00 92.06 100 PRO A N 1
ATOM 765 C CA . PRO A 1 100 ? 11.244 8.278 -4.181 1.00 92.06 100 PRO A CA 1
ATOM 766 C C . PRO A 1 100 ? 9.775 8.694 -4.122 1.00 92.06 100 PRO A C 1
ATOM 768 O O . PRO A 1 100 ? 9.391 9.694 -4.723 1.00 92.06 100 PRO A O 1
ATOM 771 N N . TRP A 1 101 ? 8.983 7.974 -3.331 1.00 90.38 101 TRP A N 1
ATOM 772 C CA . TRP A 1 101 ? 7.544 8.163 -3.179 1.00 90.38 101 TRP A CA 1
ATOM 773 C C . TRP A 1 101 ? 7.164 8.928 -1.907 1.00 90.38 101 TRP A C 1
ATOM 775 O O . TRP A 1 101 ? 5.979 9.097 -1.632 1.00 90.38 101 TRP A O 1
ATOM 785 N N . SER A 1 102 ? 8.149 9.396 -1.130 1.00 89.94 102 SER A N 1
ATOM 786 C CA . SER A 1 102 ? 7.945 10.121 0.135 1.00 89.94 102 SER A CA 1
ATOM 787 C C . SER A 1 102 ? 7.035 9.380 1.129 1.00 89.94 102 SER A C 1
ATOM 789 O O . SER A 1 102 ? 6.279 9.996 1.888 1.00 89.94 102 SER A O 1
ATOM 791 N N . TRP A 1 103 ? 7.084 8.047 1.135 1.00 90.06 103 TRP A N 1
ATOM 792 C CA . TRP A 1 103 ? 6.206 7.212 1.950 1.00 90.06 103 TRP A CA 1
ATOM 793 C C . TRP A 1 103 ? 6.385 7.456 3.444 1.00 90.06 103 TRP A C 1
ATOM 795 O O . TRP A 1 103 ? 5.397 7.440 4.178 1.00 90.06 103 TRP A O 1
ATOM 805 N N . ALA A 1 104 ? 7.605 7.739 3.908 1.00 90.31 104 ALA A N 1
ATOM 806 C CA . ALA A 1 104 ? 7.829 8.051 5.318 1.00 90.31 104 ALA A CA 1
ATOM 807 C C . ALA A 1 104 ? 7.061 9.316 5.748 1.00 90.31 104 ALA A C 1
ATOM 809 O O . ALA A 1 104 ? 6.490 9.364 6.841 1.00 90.31 104 ALA A O 1
ATOM 810 N N . ALA A 1 105 ? 7.002 10.327 4.876 1.00 90.12 105 ALA A N 1
ATOM 811 C CA . ALA A 1 105 ? 6.233 11.544 5.119 1.00 90.12 105 ALA A CA 1
ATOM 812 C C . ALA A 1 105 ? 4.720 11.274 5.083 1.00 90.12 105 ALA A C 1
ATOM 814 O O . ALA A 1 105 ? 4.004 11.733 5.976 1.00 90.12 105 ALA A O 1
ATOM 815 N N . VAL A 1 106 ? 4.251 10.484 4.109 1.00 89.38 106 VAL A N 1
ATOM 816 C CA . VAL A 1 106 ? 2.843 10.062 3.996 1.00 89.38 106 VAL A CA 1
ATOM 817 C C . VAL A 1 106 ? 2.393 9.302 5.245 1.00 89.38 106 VAL A C 1
ATOM 819 O O . VAL A 1 106 ? 1.371 9.647 5.835 1.00 89.38 106 VAL A O 1
ATOM 822 N N . LEU A 1 107 ? 3.174 8.320 5.704 1.00 89.69 107 LEU A N 1
ATOM 823 C CA . LEU A 1 107 ? 2.859 7.538 6.901 1.00 89.69 107 LEU A CA 1
ATOM 824 C C . LEU A 1 107 ? 2.804 8.422 8.152 1.00 89.69 107 LEU A C 1
ATOM 826 O O . LEU A 1 107 ? 1.856 8.328 8.927 1.00 89.69 107 LEU A O 1
ATOM 830 N N . LYS A 1 108 ? 3.766 9.336 8.318 1.00 90.56 108 LYS A N 1
ATOM 831 C CA . LYS A 1 108 ? 3.776 10.287 9.440 1.00 90.56 108 LYS A CA 1
ATOM 832 C C . LYS A 1 108 ? 2.550 11.207 9.428 1.00 90.56 108 LYS A C 1
ATOM 834 O O . LYS A 1 108 ? 2.021 11.548 10.486 1.00 90.56 108 LYS A O 1
ATOM 839 N N . GLN A 1 109 ? 2.101 11.631 8.247 1.00 89.38 109 GLN A N 1
ATOM 840 C CA . GLN A 1 109 ? 0.885 12.429 8.111 1.00 89.38 109 GLN A CA 1
ATOM 841 C C . GLN A 1 109 ? -0.363 11.611 8.453 1.00 89.38 109 GLN A C 1
ATOM 843 O O . GLN A 1 109 ? -1.202 12.086 9.217 1.00 89.38 109 GLN A O 1
ATOM 848 N N . TYR A 1 110 ? -0.451 10.378 7.956 1.00 88.88 110 TYR A N 1
ATOM 849 C CA . TYR A 1 110 ? -1.532 9.451 8.281 1.00 88.88 110 TYR A CA 1
ATOM 850 C C . TYR A 1 110 ? -1.621 9.193 9.795 1.00 88.88 110 TYR A C 1
ATOM 852 O O . TYR A 1 110 ? -2.689 9.340 10.388 1.00 88.88 110 TYR A O 1
ATOM 860 N N . GLU A 1 111 ? -0.490 8.922 10.452 1.00 90.62 111 GLU A N 1
ATOM 861 C CA . GLU A 1 111 ? -0.394 8.778 11.911 1.00 90.62 111 GLU A CA 1
ATOM 862 C C . GLU A 1 111 ? -0.858 10.035 12.653 1.00 90.62 111 GLU A C 1
ATOM 864 O O . GLU A 1 111 ? -1.598 9.932 13.628 1.00 90.62 111 GLU A O 1
ATOM 869 N N . LYS A 1 112 ? -0.467 11.228 12.191 1.00 89.25 112 LYS A N 1
ATOM 870 C CA . LYS A 1 112 ? -0.888 12.497 12.800 1.00 89.25 112 LYS A CA 1
ATOM 871 C C . LYS A 1 112 ? -2.402 12.712 12.710 1.00 89.25 112 LYS A C 1
ATOM 873 O O . LYS A 1 112 ? -2.978 13.258 13.647 1.00 89.25 112 LYS A O 1
ATOM 878 N N . LEU A 1 113 ? -3.019 12.339 11.589 1.00 86.38 113 LEU A N 1
ATOM 879 C CA . LEU A 1 113 ? -4.445 12.563 11.336 1.00 86.38 113 LEU A CA 1
ATOM 880 C C . LEU A 1 113 ? -5.341 11.520 12.013 1.00 86.38 113 LEU A 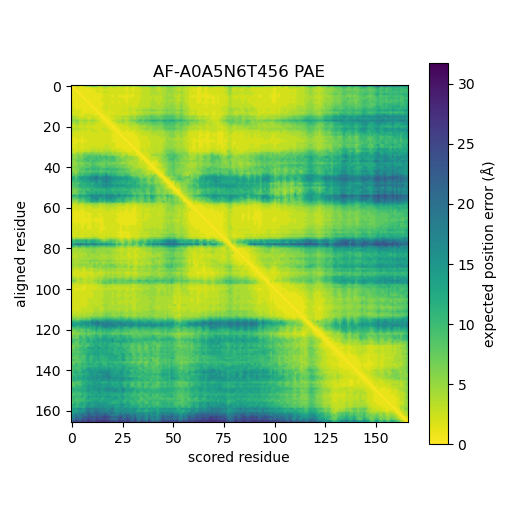C 1
ATOM 882 O O . LEU A 1 113 ? -6.419 11.865 12.489 1.00 86.38 113 LEU A O 1
ATOM 886 N N . HIS A 1 114 ? -4.905 10.260 12.064 1.00 85.81 114 HIS A N 1
ATOM 887 C CA . HIS A 1 114 ? -5.762 9.141 12.477 1.00 85.81 114 HIS A CA 1
ATOM 888 C C . HIS A 1 114 ? -5.281 8.416 13.742 1.00 85.81 114 HIS A C 1
ATOM 890 O O . HIS A 1 114 ? -6.012 7.595 14.308 1.00 85.81 114 HIS A O 1
ATOM 896 N N . GLY A 1 115 ? -4.065 8.703 14.206 1.00 88.56 115 GLY A N 1
ATOM 897 C CA . GLY A 1 115 ? -3.508 8.111 15.414 1.00 88.56 115 GLY A CA 1
ATOM 898 C C . GLY A 1 115 ? -4.169 8.640 16.686 1.00 88.56 115 GLY A C 1
ATOM 899 O O . GLY A 1 115 ? -4.544 9.805 16.775 1.00 88.56 115 GLY A O 1
ATOM 900 N N . GLN A 1 116 ? -4.304 7.770 17.689 1.00 82.00 116 GLN A N 1
ATOM 901 C CA . GLN A 1 116 ? -5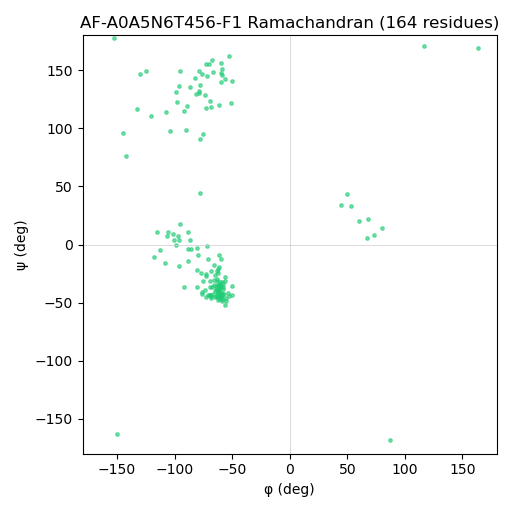.080 8.063 18.908 1.00 82.00 116 GLN A CA 1
ATOM 902 C C . GLN A 1 116 ? -4.208 8.287 20.160 1.00 82.00 116 GLN A C 1
ATOM 904 O O . GLN A 1 116 ? -4.664 8.825 21.169 1.00 82.00 116 GLN A O 1
ATOM 909 N N . GLU A 1 117 ? -2.935 7.889 20.124 1.00 79.50 117 GLU A N 1
ATOM 910 C CA . GLU A 1 117 ? -2.004 8.057 21.245 1.00 79.50 117 GLU A CA 1
ATOM 911 C C . GLU A 1 117 ? -1.646 9.539 21.490 1.00 79.50 117 GLU A C 1
ATOM 913 O O . GLU A 1 117 ? -1.086 10.213 20.628 1.00 79.50 117 GLU A O 1
ATOM 918 N N . ARG A 1 118 ? -1.882 10.037 22.716 1.00 71.56 118 ARG A N 1
ATOM 919 C CA . ARG A 1 118 ? -1.683 11.459 23.087 1.00 71.56 118 ARG A CA 1
ATOM 920 C C . ARG A 1 118 ? -0.254 11.986 22.908 1.00 71.56 118 ARG A C 1
ATOM 922 O O . ARG A 1 118 ? -0.081 13.160 22.607 1.00 71.56 118 ARG A O 1
ATOM 929 N N . LYS A 1 119 ? 0.768 11.165 23.179 1.00 79.38 119 LYS A N 1
ATOM 930 C CA . LYS A 1 119 ? 2.182 11.601 23.144 1.00 79.38 119 LYS A CA 1
ATOM 931 C C . LYS A 1 119 ? 2.833 11.389 21.782 1.00 79.38 119 LYS A C 1
ATOM 933 O O . LYS A 1 119 ? 3.668 12.187 21.372 1.00 79.38 119 LYS A O 1
ATOM 938 N N . LYS A 1 120 ? 2.477 10.302 21.105 1.00 83.44 120 LYS A N 1
ATOM 939 C CA . LYS A 1 120 ? 2.974 9.962 19.777 1.00 83.44 120 LYS A CA 1
ATOM 940 C C . LYS A 1 120 ? 1.831 9.289 19.031 1.00 83.44 120 LYS A C 1
ATOM 942 O O . LYS A 1 120 ? 1.653 8.097 19.245 1.00 83.44 120 LYS A O 1
ATOM 947 N N . PRO A 1 121 ? 1.061 10.026 18.214 1.00 84.44 121 PRO A N 1
ATOM 948 C CA . PRO A 1 121 ? -0.039 9.450 17.458 1.00 84.44 121 PRO A CA 1
ATOM 949 C C . PRO A 1 121 ? 0.445 8.220 16.694 1.00 84.44 121 PRO A C 1
ATOM 951 O O . PRO A 1 121 ? 1.404 8.296 15.929 1.00 84.44 121 PRO A O 1
ATOM 954 N N . LYS A 1 122 ? -0.184 7.080 16.964 1.00 84.38 122 LYS A N 1
ATOM 955 C CA . LYS A 1 122 ? 0.052 5.815 16.276 1.00 84.38 122 LYS A CA 1
ATOM 956 C C . LYS A 1 122 ? -1.274 5.233 15.842 1.00 84.38 122 LYS A C 1
ATOM 958 O O . LYS A 1 122 ? -2.293 5.406 16.517 1.00 84.38 122 LYS A O 1
ATOM 963 N N . ILE A 1 123 ? -1.227 4.555 14.707 1.00 87.81 123 ILE A N 1
ATOM 964 C CA . ILE A 1 123 ? -2.351 3.811 14.157 1.00 87.81 123 ILE A CA 1
ATOM 965 C C . ILE A 1 123 ? -2.514 2.503 14.928 1.00 87.81 123 ILE A C 1
ATOM 967 O O . ILE A 1 123 ? -1.535 1.898 15.363 1.00 87.81 123 ILE A O 1
ATOM 971 N N . GLY A 1 124 ? -3.762 2.066 15.073 1.00 81.12 124 GLY A N 1
ATOM 972 C CA . GLY A 1 124 ? -4.110 0.882 15.848 1.00 81.12 124 GLY A CA 1
ATOM 973 C C . GLY A 1 124 ? -4.319 1.191 17.328 1.00 81.12 124 GLY A C 1
ATOM 974 O O . GLY A 1 124 ? -4.456 2.347 17.730 1.00 81.12 124 GLY A O 1
ATOM 975 N N . GLY A 1 125 ? -4.391 0.134 18.131 1.00 81.31 125 GLY A N 1
ATOM 976 C CA . GLY A 1 125 ? -4.685 0.204 19.559 1.00 81.31 125 GLY A CA 1
ATOM 977 C C . GLY A 1 125 ? -5.991 -0.495 19.930 1.00 81.31 125 GLY A C 1
ATOM 978 O O . GLY A 1 125 ? -6.770 -0.917 19.075 1.00 81.31 125 GLY A O 1
ATOM 979 N N . ILE A 1 126 ? -6.209 -0.617 21.237 1.00 78.06 126 ILE A N 1
ATOM 980 C CA . ILE A 1 126 ? -7.314 -1.382 21.829 1.00 78.06 126 ILE A CA 1
ATOM 981 C C . ILE A 1 126 ? -8.693 -0.818 21.461 1.00 78.06 126 ILE A C 1
ATOM 983 O O . ILE A 1 126 ? -9.680 -1.541 21.428 1.00 78.06 126 ILE A O 1
ATOM 987 N N . GLN A 1 127 ? -8.755 0.464 21.105 1.00 77.62 127 GLN A N 1
ATOM 988 C CA . GLN A 1 127 ? -9.970 1.140 20.666 1.00 77.62 127 GLN A CA 1
ATOM 989 C C . GLN A 1 127 ? -10.454 0.724 19.269 1.00 77.62 127 GLN A C 1
ATOM 991 O O . GLN A 1 127 ? -11.458 1.255 18.814 1.00 77.62 127 GLN A O 1
ATOM 996 N N . TYR A 1 128 ? -9.755 -0.174 18.569 1.00 81.94 128 TYR A N 1
ATOM 997 C CA . TYR A 1 128 ? -10.256 -0.830 17.353 1.00 81.94 128 TYR A CA 1
ATOM 998 C C . TYR A 1 128 ? -10.498 -2.332 17.562 1.00 81.94 128 TYR A C 1
ATOM 1000 O O . TYR A 1 128 ? -11.028 -3.000 16.678 1.00 81.94 128 TYR A O 1
ATOM 1008 N N . ASP A 1 129 ? -10.150 -2.862 18.738 1.00 86.88 129 ASP A N 1
ATOM 1009 C CA . ASP A 1 129 ? -10.431 -4.239 19.123 1.00 86.88 129 ASP A CA 1
ATOM 1010 C C . ASP A 1 129 ? -11.792 -4.304 19.821 1.00 86.88 129 ASP A C 1
ATOM 1012 O O . ASP A 1 129 ? -11.940 -4.037 21.016 1.00 86.88 129 ASP A O 1
ATOM 1016 N N . ILE A 1 130 ? -12.806 -4.695 19.054 1.00 87.12 130 ILE A N 1
ATOM 1017 C CA . ILE A 1 130 ? -14.179 -4.841 19.538 1.00 87.12 130 ILE A CA 1
ATOM 1018 C C . ILE A 1 130 ? -14.295 -5.805 20.735 1.00 87.12 130 ILE A C 1
ATOM 1020 O O . ILE A 1 130 ? -15.184 -5.646 21.578 1.00 87.12 130 ILE A O 1
ATOM 1024 N N . THR A 1 131 ? -13.390 -6.782 20.853 1.00 85.94 131 THR A N 1
ATOM 1025 C CA . THR A 1 131 ? -13.394 -7.756 21.955 1.00 85.94 131 THR A CA 1
ATOM 1026 C C . THR A 1 131 ? -12.837 -7.170 23.251 1.00 85.94 131 THR A C 1
ATOM 1028 O O . THR A 1 131 ? -13.230 -7.602 24.338 1.00 85.94 131 THR A O 1
ATOM 1031 N N . ALA A 1 132 ? -11.991 -6.145 23.144 1.00 86.19 132 ALA A N 1
ATOM 1032 C CA . ALA A 1 132 ? -11.397 -5.441 24.271 1.00 86.19 132 ALA A CA 1
ATOM 1033 C C . ALA A 1 132 ? -12.148 -4.156 24.666 1.00 86.19 132 ALA A C 1
ATOM 1035 O O . ALA A 1 132 ? -12.008 -3.684 25.795 1.00 86.19 132 ALA A O 1
ATOM 1036 N N . MET A 1 133 ? -12.977 -3.608 23.773 1.00 87.62 133 MET A N 1
ATOM 1037 C CA . MET A 1 133 ? -13.878 -2.496 24.083 1.00 87.62 133 MET A CA 1
ATOM 1038 C C . MET A 1 133 ? -14.863 -2.840 25.208 1.00 87.62 133 MET A C 1
ATOM 1040 O O . MET A 1 133 ? -15.389 -3.954 25.322 1.00 87.62 133 MET A O 1
ATOM 1044 N N . SER A 1 134 ? -15.225 -1.834 25.995 1.00 89.31 134 SER A N 1
ATOM 1045 C CA . SER A 1 134 ? -16.395 -1.903 26.859 1.00 89.3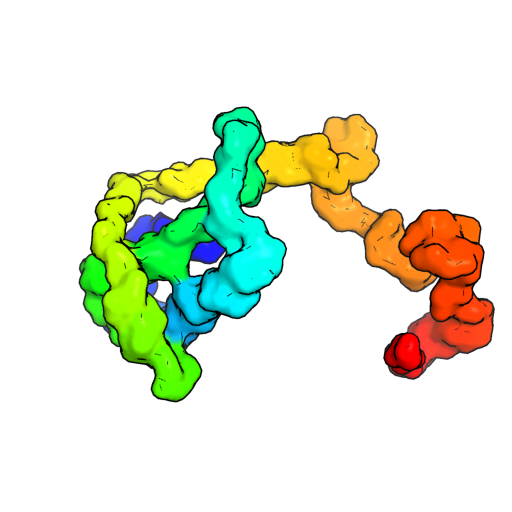1 134 SER A CA 1
ATOM 1046 C C . SER A 1 134 ? -17.689 -1.951 26.039 1.00 89.31 134 SER A C 1
ATOM 1048 O O . SER A 1 134 ? -17.782 -1.499 24.897 1.00 89.31 134 SER A O 1
ATOM 1050 N N . SER A 1 135 ? -18.750 -2.448 26.671 1.00 90.81 135 SER A N 1
ATOM 1051 C CA . SER A 1 135 ? -20.090 -2.470 26.080 1.00 90.81 135 SER A CA 1
ATOM 1052 C C . SER A 1 135 ? -20.593 -1.063 25.706 1.00 90.81 135 SER A C 1
ATOM 1054 O O . SER A 1 135 ? -21.332 -0.894 24.738 1.00 90.81 135 SER A O 1
ATOM 1056 N N . ALA A 1 136 ? -20.198 -0.031 26.459 1.00 92.25 136 ALA A N 1
ATOM 1057 C CA . ALA A 1 136 ? -20.557 1.356 26.168 1.00 92.25 136 ALA A CA 1
ATOM 1058 C C . ALA A 1 136 ? -19.835 1.889 24.919 1.00 92.25 136 ALA A C 1
ATOM 1060 O O . ALA A 1 136 ? -20.470 2.508 24.067 1.00 92.25 136 ALA A O 1
ATOM 1061 N N . GLU A 1 137 ? -18.538 1.600 24.778 1.00 90.75 137 GLU A N 1
ATOM 1062 C CA . GLU A 1 137 ? -17.748 1.983 23.600 1.00 90.75 137 GLU A CA 1
ATOM 1063 C C . GLU A 1 137 ? -18.286 1.324 22.331 1.00 90.75 137 GLU A C 1
ATOM 1065 O O . GLU A 1 137 ? -18.505 2.012 21.335 1.00 90.75 137 GLU A O 1
ATOM 1070 N N . ARG A 1 138 ? -18.618 0.028 22.385 1.00 91.44 138 ARG A N 1
ATOM 1071 C CA . ARG A 1 138 ? -19.214 -0.658 21.230 1.00 91.44 138 ARG A CA 1
ATOM 1072 C C . ARG A 1 138 ? -20.564 -0.080 20.817 1.00 91.44 138 ARG A C 1
ATOM 1074 O O . ARG A 1 138 ? -20.805 0.089 19.627 1.00 91.44 138 ARG A O 1
ATOM 1081 N N . ARG A 1 139 ? -21.436 0.259 21.777 1.00 92.75 139 ARG A N 1
ATOM 1082 C CA . ARG A 1 139 ? -22.720 0.926 21.482 1.00 92.75 139 ARG A CA 1
ATOM 1083 C C . ARG A 1 139 ? -22.515 2.266 20.791 1.00 92.75 139 ARG A C 1
ATOM 1085 O O . ARG A 1 139 ? -23.227 2.563 19.841 1.00 92.75 139 ARG A O 1
ATOM 1092 N N . LYS A 1 140 ? -21.546 3.058 21.259 1.00 90.56 140 LYS A N 1
ATOM 1093 C CA . LYS A 1 140 ? -21.242 4.378 20.695 1.00 90.56 140 LYS A CA 1
ATOM 1094 C C . LYS A 1 140 ? -20.786 4.294 19.235 1.00 90.56 140 LYS A C 1
ATOM 1096 O O . LYS A 1 140 ? -21.117 5.181 18.458 1.00 90.56 140 LYS A O 1
ATOM 1101 N N . SER A 1 141 ? -20.056 3.240 18.877 1.00 85.38 141 SER A N 1
ATOM 1102 C CA . SER A 1 141 ? -19.571 3.003 17.511 1.00 85.38 141 SER A CA 1
ATOM 1103 C C . SER A 1 141 ? -20.555 2.220 16.628 1.00 85.38 141 SER A C 1
ATOM 1105 O O . SER A 1 141 ? -20.279 2.011 15.451 1.00 85.38 141 SER A O 1
ATOM 1107 N N . SER A 1 142 ? -21.686 1.763 17.174 1.00 88.69 142 SER A N 1
ATOM 1108 C CA . SER A 1 142 ? -22.689 0.977 16.452 1.00 88.69 142 SER A CA 1
ATOM 1109 C C . SER A 1 142 ? -23.699 1.871 15.736 1.00 88.69 142 SER A C 1
ATOM 1111 O O . SER A 1 142 ? -24.264 2.782 16.340 1.00 88.69 142 SER A O 1
ATOM 1113 N N . TYR A 1 143 ? -24.017 1.547 14.478 1.00 88.88 143 TYR A N 1
ATOM 1114 C CA . TYR A 1 143 ? -25.011 2.274 13.676 1.00 88.88 143 TYR A CA 1
ATOM 1115 C C . TYR A 1 143 ? -26.397 2.355 14.328 1.00 88.88 143 TYR A C 1
ATOM 1117 O O . TYR A 1 143 ? -27.123 3.322 14.123 1.00 88.88 143 TYR A O 1
ATOM 1125 N N . ASN A 1 144 ? -26.777 1.343 15.113 1.00 92.44 144 ASN A N 1
ATOM 1126 C CA . ASN A 1 144 ? -28.089 1.269 15.762 1.00 92.44 144 ASN A CA 1
ATOM 1127 C C . ASN A 1 144 ? -28.033 1.538 17.278 1.00 92.44 144 ASN A C 1
ATOM 1129 O O . ASN A 1 144 ? -29.025 1.316 17.974 1.00 92.44 144 ASN A O 1
ATOM 1133 N N . GLY A 1 145 ? -26.875 1.954 17.806 1.00 91.81 145 GLY A N 1
ATOM 1134 C CA . GLY A 1 145 ? -26.667 2.214 19.233 1.00 91.81 145 GLY A CA 1
ATOM 1135 C C . GLY A 1 145 ? -26.720 0.973 20.136 1.00 91.81 145 GLY A C 1
ATOM 1136 O O . GLY A 1 145 ? -26.668 1.101 21.362 1.00 91.81 145 GLY A O 1
ATOM 1137 N N . LYS A 1 146 ? -26.836 -0.237 19.572 1.00 91.19 146 LYS A N 1
ATOM 1138 C CA . LYS A 1 146 ? -26.841 -1.504 20.320 1.00 91.19 146 LYS A CA 1
ATOM 1139 C C . LYS A 1 146 ? -25.450 -2.113 20.346 1.00 91.19 146 LYS A C 1
ATOM 1141 O O . LYS A 1 146 ? -24.664 -1.937 19.421 1.00 91.19 146 LYS A O 1
ATOM 1146 N N . ASP A 1 147 ? -25.167 -2.838 21.425 1.00 91.75 147 ASP A N 1
ATOM 1147 C CA . ASP A 1 147 ? -23.918 -3.576 21.555 1.00 91.75 147 ASP A CA 1
ATOM 1148 C C . ASP A 1 147 ? -23.972 -4.796 20.615 1.00 91.75 147 ASP A C 1
ATOM 1150 O O . ASP A 1 147 ? -24.861 -5.633 20.806 1.00 91.75 147 ASP A O 1
ATOM 1154 N N . PRO A 1 148 ? -23.080 -4.901 19.612 1.00 89.56 148 PRO A N 1
ATOM 1155 C CA . PRO A 1 148 ? -23.036 -6.037 18.699 1.00 89.56 148 PRO A CA 1
ATOM 1156 C C . PRO A 1 148 ? -22.524 -7.329 19.354 1.00 89.56 148 PRO A C 1
ATOM 1158 O O . PRO A 1 148 ? -22.662 -8.381 18.743 1.00 89.56 148 PRO A O 1
ATOM 1161 N N . LEU A 1 149 ? -21.946 -7.273 20.564 1.00 90.06 149 LEU A N 1
ATOM 1162 C CA . LEU A 1 149 ? -21.450 -8.446 21.289 1.00 90.06 149 LEU A CA 1
ATOM 1163 C C . LEU A 1 149 ? -22.152 -8.605 22.642 1.00 90.06 149 LEU A C 1
ATOM 1165 O O . LEU A 1 149 ? -21.915 -7.862 23.601 1.00 90.06 149 LEU A O 1
ATOM 1169 N N . LYS A 1 150 ? -22.985 -9.636 22.754 1.00 88.38 150 LYS A N 1
ATOM 1170 C CA . LYS A 1 150 ? -23.600 -10.067 24.013 1.00 88.38 150 LYS A CA 1
ATOM 1171 C C . LYS A 1 150 ? -22.561 -10.736 24.907 1.00 88.38 150 LYS A C 1
ATOM 1173 O O . LYS A 1 150 ? -21.598 -11.346 24.448 1.00 88.38 150 LYS A O 1
ATOM 1178 N N . LYS A 1 151 ? -22.818 -10.723 26.217 1.00 87.44 151 LYS A N 1
ATOM 1179 C CA . LYS A 1 151 ? -21.952 -11.375 27.213 1.00 87.44 151 LYS A CA 1
ATOM 1180 C C . LYS A 1 151 ? -21.662 -12.846 26.877 1.00 87.44 151 LYS A C 1
ATOM 1182 O O . LYS A 1 151 ? -20.511 -13.255 26.916 1.00 87.44 151 LYS A O 1
ATOM 1187 N N . SER A 1 152 ? -22.680 -13.607 26.472 1.00 89.88 152 SER A N 1
ATOM 1188 C CA . SER A 1 152 ? -22.521 -15.018 26.099 1.00 89.88 152 SER A CA 1
ATOM 1189 C C . SER A 1 152 ? -21.622 -15.235 24.879 1.00 89.88 152 SER A C 1
ATOM 1191 O O . SER A 1 152 ? -20.995 -16.281 24.767 1.00 89.88 152 SER A O 1
ATOM 1193 N N . GLU A 1 153 ? -21.573 -14.281 23.948 1.00 90.12 153 GLU A N 1
ATOM 1194 C CA . GLU A 1 153 ? -20.716 -14.349 22.758 1.00 90.12 153 GLU A CA 1
ATOM 1195 C C . GLU A 1 153 ? -19.266 -14.044 23.140 1.00 90.12 153 GLU A C 1
ATOM 1197 O O . GLU A 1 153 ? -18.364 -14.784 22.761 1.00 90.12 153 GLU A O 1
ATOM 1202 N N . ILE A 1 154 ? -19.050 -13.035 23.991 1.00 89.19 154 ILE A N 1
ATOM 1203 C CA . ILE A 1 154 ? -17.728 -12.710 24.550 1.00 89.19 154 ILE A CA 1
ATOM 1204 C C . ILE A 1 154 ? -17.157 -13.897 25.335 1.00 89.19 154 ILE A C 1
ATOM 1206 O O . ILE A 1 154 ? -15.984 -14.232 25.179 1.00 89.19 154 ILE A O 1
ATOM 1210 N N . ASP A 1 155 ? -17.974 -14.552 26.162 1.00 90.44 155 ASP A N 1
ATOM 1211 C CA . ASP A 1 155 ? -17.536 -15.706 26.953 1.00 90.44 155 ASP A CA 1
ATOM 1212 C C . ASP A 1 155 ? -17.131 -16.887 26.053 1.00 90.44 155 ASP A C 1
ATOM 1214 O O . ASP A 1 155 ? -16.123 -17.542 26.315 1.00 90.44 155 ASP A O 1
ATOM 1218 N N . LYS A 1 156 ? -17.849 -17.113 24.945 1.00 91.31 156 LYS A N 1
ATOM 1219 C CA . LYS A 1 156 ? -17.492 -18.119 23.930 1.00 91.31 156 LYS A CA 1
ATOM 1220 C C . LYS A 1 156 ? -16.200 -17.772 23.186 1.00 91.31 156 LYS A C 1
ATOM 1222 O O . LYS A 1 156 ? -15.357 -18.649 23.012 1.00 91.31 156 LYS A O 1
ATOM 1227 N N . ILE A 1 157 ? -16.009 -16.507 22.803 1.00 89.75 157 ILE A N 1
ATOM 1228 C CA . ILE A 1 157 ? -14.763 -16.035 22.173 1.00 89.75 157 ILE A CA 1
ATOM 1229 C C . ILE A 1 157 ? -13.571 -16.285 23.108 1.00 89.75 157 ILE A C 1
ATOM 1231 O O . ILE A 1 157 ? -12.547 -16.807 22.676 1.00 89.75 157 ILE A O 1
ATOM 1235 N N . LYS A 1 158 ? -13.716 -16.008 24.412 1.00 89.00 158 LYS A N 1
ATOM 1236 C CA . LYS A 1 158 ? -12.676 -16.293 25.421 1.00 89.00 158 LYS A CA 1
ATOM 1237 C C . LYS A 1 158 ? -12.347 -17.781 25.564 1.00 89.00 158 LYS A C 1
ATOM 1239 O O . LYS A 1 158 ? -11.247 -18.115 25.988 1.00 89.00 158 LYS A O 1
ATOM 1244 N N . GLN A 1 159 ? -13.282 -18.663 25.218 1.00 94.06 159 GLN A N 1
ATOM 1245 C CA . GLN A 1 159 ? -13.082 -20.115 25.184 1.00 94.06 159 GLN A CA 1
ATOM 1246 C C . GLN A 1 159 ? -12.507 -20.605 23.843 1.00 94.06 159 GLN A C 1
ATOM 1248 O O . GLN A 1 159 ? -12.372 -21.810 23.646 1.00 94.06 159 GLN A O 1
ATOM 1253 N N . GLY A 1 160 ? -12.175 -19.698 22.917 1.00 91.25 160 GLY A N 1
ATOM 1254 C CA . GLY A 1 160 ? -11.633 -20.033 21.600 1.00 91.25 160 GLY A CA 1
ATOM 1255 C C . GLY A 1 160 ? -12.688 -20.462 20.578 1.00 91.25 160 GLY A C 1
ATOM 1256 O O . GLY A 1 160 ? -12.337 -21.026 19.544 1.00 91.25 160 GLY A O 1
ATOM 1257 N N . MET A 1 161 ? -13.977 -20.223 20.843 1.00 90.62 161 MET A N 1
ATOM 1258 C CA . MET A 1 161 ? -15.033 -20.510 19.872 1.00 90.62 161 MET A CA 1
ATOM 1259 C C . MET A 1 161 ? -15.118 -19.418 18.800 1.00 90.62 161 MET A C 1
ATOM 1261 O O . MET A 1 161 ? -14.878 -18.240 19.065 1.00 90.62 161 MET A O 1
ATOM 1265 N N . ILE A 1 162 ? -15.520 -19.811 17.590 1.00 80.94 162 ILE A N 1
ATOM 1266 C CA . ILE A 1 162 ? -15.705 -18.898 16.458 1.00 80.94 162 ILE A CA 1
ATOM 1267 C C . ILE A 1 162 ? -17.039 -18.164 16.608 1.00 80.94 162 ILE A C 1
ATOM 1269 O O . ILE A 1 162 ? -18.080 -18.775 16.859 1.00 80.94 162 ILE A O 1
ATOM 1273 N N . PHE A 1 163 ? -17.001 -16.845 16.432 1.00 74.19 163 PHE A N 1
ATOM 1274 C CA . PHE A 1 163 ? -18.188 -16.006 16.364 1.00 74.19 163 PHE A CA 1
ATOM 1275 C C . PHE A 1 163 ? -18.535 -15.711 14.905 1.00 74.19 163 PHE A C 1
ATOM 1277 O O . PHE A 1 163 ? -17.667 -15.312 14.132 1.00 74.19 163 PHE A O 1
ATOM 1284 N N . GLN A 1 164 ? -19.801 -15.901 14.538 1.00 70.56 164 GLN A N 1
ATOM 1285 C CA . GLN A 1 164 ? -20.312 -15.564 13.216 1.00 70.56 164 GLN A CA 1
ATOM 1286 C C . GLN A 1 164 ? -21.202 -14.329 13.348 1.00 70.56 164 GLN A C 1
ATOM 1288 O O . GLN A 1 164 ? -22.240 -14.368 14.008 1.00 70.56 164 GLN A O 1
ATOM 1293 N N . LEU A 1 165 ? -20.755 -13.226 12.752 1.00 63.59 165 LEU A N 1
ATOM 1294 C CA . LEU A 1 165 ? -21.565 -12.024 12.587 1.00 63.59 165 LEU A CA 1
ATOM 1295 C C . LEU A 1 165 ? -22.603 -12.303 11.491 1.00 63.59 165 LEU A C 1
ATOM 1297 O O . LEU A 1 165 ? -22.238 -12.802 10.426 1.00 63.59 165 LEU A O 1
ATOM 1301 N N . ALA A 1 166 ? -23.875 -12.041 11.792 1.00 56.38 166 ALA A N 1
ATOM 1302 C CA . ALA A 1 166 ? -24.989 -12.131 10.848 1.00 56.38 166 ALA A CA 1
ATOM 1303 C C . ALA A 1 166 ? -25.210 -10.797 10.129 1.00 56.38 166 ALA A C 1
ATOM 1305 O O . ALA A 1 166 ? -24.990 -9.747 10.781 1.00 56.38 166 ALA A O 1
#

Sequence (166 aa):
MFLTMLAKLESQGLLGPDSEIKNLGMVMALYLCAPSDIRAYGICEGNDDKTNNVAAFYNSDEKILAYAKKYNIELRGPCDLDSYVEALDQVELPPAKDDPWSWAAVLKQYEKLHGQERKKPKIGGIQYDITAMSSAERRKSSYNGKDPLKKSEIDKIKQGMIFQLA

Secondary structure (DSSP, 8-state):
-HHHHHHHHHHTT--STT-SSTTHHHHHHHHHHHHHHHHTTTTTS--S-TT-GGGTTTTHHHHHHHHHHHTTPPP--STTHHHHHHTSPP-PPPPP-S-TT-HHHHHHHHHHHH---SSS--S--GGG-TTTS-HHHHHHHSTTSS-SS-HHHHHHHHTTPPP---

Radius of gyration: 20.93 Å; Cα contacts (8 Å, |Δi|>4): 165; chains: 1; bounding box: 47×40×50 Å

Solvent-accessible surface area (backbone atoms only — not comparable to full-atom values): 10096 Å² total; per-residue (Å²): 108,69,70,53,51,52,48,50,32,50,78,67,68,49,60,38,72,85,31,88,60,76,63,50,28,34,55,51,32,52,60,40,52,48,53,68,67,40,42,80,72,57,64,39,45,78,54,86,52,84,87,50,64,70,46,68,54,42,68,52,36,30,50,50,51,36,50,28,62,75,37,61,35,68,70,49,62,66,100,59,49,66,65,57,60,73,73,48,65,90,53,87,77,72,70,94,53,99,61,68,74,46,50,73,59,30,51,54,50,46,19,66,74,67,23,73,43,91,90,61,45,37,73,78,62,61,94,76,37,76,88,74,44,54,68,68,56,43,14,73,74,30,97,81,57,49,55,90,69,51,70,73,54,53,55,38,46,76,72,73,47,89,82,80,87,129

Organism: Aspergillus pseudotamarii (NCBI:txid132259)